Protein AF-A0A818X9D7-F1 (afdb_monomer)

Nearest PDB structures (foldseek):
  7qrx-assembly2_B  TM=9.503E-01  e=2.260E-01  Homo sapiens
  6xg7-assembly1_A  TM=8.974E-01  e=2.115E-01  Drosophila melanogaster
  8suc-assembly1_A  TM=9.563E-01  e=4.097E-01  Caenorhabditis elegans
  2ec3-assembly1_A  TM=2.359E-01  e=8.023E+00  Homo sapiens

Structure (mmCIF, N/CA/C/O backbone):
data_AF-A0A818X9D7-F1
#
_entry.id   AF-A0A818X9D7-F1
#
loop_
_atom_site.group_PDB
_atom_site.id
_atom_site.type_symbol
_atom_site.label_atom_id
_atom_site.label_alt_id
_atom_site.label_comp_id
_atom_site.label_asym_id
_atom_site.label_entity_id
_atom_site.label_seq_id
_atom_site.pdbx_PDB_ins_code
_atom_site.Cartn_x
_atom_site.Cartn_y
_atom_site.Cartn_z
_atom_site.occupancy
_atom_site.B_iso_or_equiv
_atom_site.auth_seq_id
_atom_site.auth_comp_id
_atom_site.auth_asym_id
_atom_site.auth_atom_id
_atom_site.pdbx_PDB_model_num
ATOM 1 N N . MET A 1 1 ? -53.249 10.323 29.479 1.00 39.28 1 MET A N 1
ATOM 2 C CA . MET A 1 1 ? -52.153 9.664 28.740 1.00 39.28 1 MET A CA 1
ATOM 3 C C . MET A 1 1 ? -50.924 9.688 29.629 1.00 39.28 1 MET A C 1
ATOM 5 O O . MET A 1 1 ? -50.314 10.735 29.787 1.00 39.28 1 MET A O 1
ATOM 9 N N . THR A 1 2 ? -50.640 8.586 30.319 1.00 41.50 2 THR A N 1
ATOM 10 C CA . THR A 1 2 ? -49.443 8.428 31.152 1.00 41.50 2 THR A CA 1
ATOM 11 C C . THR A 1 2 ? -48.229 8.366 30.231 1.00 41.50 2 THR A C 1
ATOM 13 O O . THR A 1 2 ? -48.103 7.442 29.433 1.00 41.50 2 THR A O 1
ATOM 16 N N . THR A 1 3 ? -47.357 9.370 30.298 1.00 43.84 3 THR A N 1
ATOM 17 C CA . THR A 1 3 ? -46.064 9.354 29.610 1.00 43.84 3 THR A CA 1
ATOM 18 C C . THR A 1 3 ? -45.240 8.211 30.191 1.00 43.84 3 THR A C 1
ATOM 20 O O . THR A 1 3 ? -44.764 8.303 31.325 1.00 43.84 3 THR A O 1
ATOM 23 N N . VAL A 1 4 ? -45.118 7.110 29.451 1.00 50.59 4 VAL A N 1
ATOM 24 C CA . VAL A 1 4 ? -44.203 6.026 29.803 1.00 50.59 4 VAL A CA 1
ATOM 25 C C . VAL A 1 4 ? -42.804 6.614 29.679 1.00 50.59 4 VAL A C 1
ATOM 27 O O . VAL A 1 4 ? -42.333 6.913 28.587 1.00 50.59 4 VAL A O 1
ATOM 30 N N . ASN A 1 5 ? -42.177 6.888 30.818 1.00 50.84 5 ASN A N 1
ATOM 31 C CA . ASN A 1 5 ? -40.786 7.295 30.868 1.00 50.84 5 ASN A CA 1
ATOM 32 C C . ASN A 1 5 ? -39.982 6.069 30.419 1.00 50.84 5 ASN A C 1
ATOM 34 O O . ASN A 1 5 ? -39.832 5.129 31.199 1.00 50.84 5 ASN A O 1
ATOM 38 N N . GLU A 1 6 ? -39.574 6.020 29.148 1.00 60.25 6 GLU A N 1
ATOM 39 C CA . GLU A 1 6 ? -38.756 4.936 28.596 1.00 60.25 6 GLU A CA 1
ATOM 40 C C . GLU A 1 6 ? -37.384 4.960 29.274 1.00 60.25 6 GLU A C 1
ATOM 42 O O . GLU A 1 6 ? -36.405 5.552 28.817 1.00 60.25 6 GLU A O 1
ATOM 47 N N . SER A 1 7 ? -37.329 4.345 30.447 1.00 67.75 7 SER A N 1
ATOM 48 C CA . SER A 1 7 ? -36.123 4.183 31.231 1.00 67.75 7 SER A CA 1
ATOM 49 C C . SER A 1 7 ? -35.117 3.370 30.423 1.00 67.75 7 SER A C 1
ATOM 51 O O . SER A 1 7 ? -35.305 2.171 30.200 1.00 67.75 7 SER A O 1
ATOM 53 N N . LYS A 1 8 ? -34.043 4.026 29.980 1.00 84.75 8 LYS A N 1
ATOM 54 C CA . LYS A 1 8 ? -32.971 3.389 29.212 1.00 84.75 8 LYS A CA 1
ATOM 55 C C . LYS A 1 8 ? -32.338 2.268 30.040 1.00 84.75 8 LYS A C 1
ATOM 57 O O . LYS A 1 8 ? -31.999 2.454 31.214 1.00 84.75 8 LYS A O 1
ATOM 62 N N . GLN A 1 9 ? -32.189 1.095 29.430 1.00 91.81 9 GLN A N 1
ATOM 63 C CA . GLN A 1 9 ? -31.609 -0.079 30.078 1.00 91.81 9 GLN A CA 1
ATOM 64 C C . GLN A 1 9 ? -30.086 -0.076 29.969 1.00 91.81 9 GLN A C 1
ATOM 66 O O . GLN A 1 9 ? -29.512 0.342 28.962 1.00 91.81 9 GLN A O 1
ATOM 71 N N . CYS A 1 10 ? -29.420 -0.527 31.033 1.00 91.38 10 CYS A N 1
ATOM 72 C CA . CYS A 1 10 ? -27.978 -0.728 31.007 1.00 91.38 10 CYS A CA 1
ATOM 73 C C . CYS A 1 10 ? -27.645 -1.922 30.114 1.00 91.38 10 CYS A C 1
ATOM 75 O O . CYS A 1 10 ? -28.190 -2.997 30.314 1.00 91.38 10 CYS A O 1
ATOM 77 N N . SER A 1 11 ? -26.686 -1.764 29.211 1.00 92.19 11 SER A N 1
ATOM 78 C CA . SER A 1 11 ? -26.287 -2.807 28.260 1.00 92.19 11 SER A CA 1
ATOM 79 C C . SER A 1 11 ? -25.466 -3.945 28.883 1.00 92.19 11 SER A C 1
ATOM 81 O O . SER A 1 11 ? -25.107 -4.878 28.175 1.00 92.19 11 SER A O 1
ATOM 83 N N . ILE A 1 12 ? -25.130 -3.848 30.176 1.00 90.50 12 ILE A N 1
ATOM 8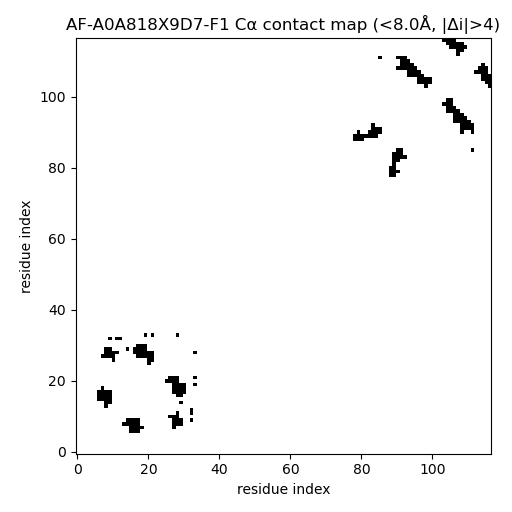4 C CA . ILE A 1 12 ? -24.406 -4.882 30.933 1.00 90.50 12 ILE A CA 1
ATOM 85 C C . ILE A 1 12 ? -25.338 -5.543 31.953 1.00 90.50 12 ILE A C 1
ATOM 87 O O . ILE A 1 12 ? -25.544 -6.750 31.902 1.00 90.50 12 ILE A O 1
ATOM 91 N N . CYS A 1 13 ? -25.939 -4.772 32.866 1.00 92.81 13 CYS A N 1
ATOM 92 C CA . CYS A 1 13 ? -26.784 -5.338 33.925 1.00 92.81 13 CYS A CA 1
ATOM 93 C C . CYS A 1 13 ? -28.292 -5.366 33.618 1.00 92.81 13 CYS A C 1
ATOM 95 O O . CYS A 1 13 ? -29.065 -5.768 34.486 1.00 92.81 13 CYS A O 1
ATOM 97 N N . ASN A 1 14 ? -28.733 -4.892 32.445 1.00 90.69 14 ASN A N 1
ATOM 98 C CA . ASN A 1 14 ? -30.135 -4.810 31.990 1.00 90.69 14 ASN A CA 1
ATOM 99 C C . ASN A 1 14 ? -31.098 -4.018 32.893 1.00 90.69 14 ASN A C 1
ATOM 101 O O . ASN A 1 14 ? -32.299 -3.951 32.635 1.00 90.69 14 ASN A O 1
ATOM 105 N N . LYS A 1 15 ? -30.592 -3.354 33.938 1.00 91.38 15 LYS A N 1
ATOM 106 C CA . LYS A 1 15 ? -31.414 -2.536 34.833 1.00 91.38 15 LYS A CA 1
ATOM 107 C C . LYS A 1 15 ? -31.863 -1.245 34.124 1.00 91.38 15 LYS A C 1
ATOM 109 O O . LYS A 1 15 ? -31.028 -0.618 33.461 1.00 91.38 15 LYS A O 1
ATOM 11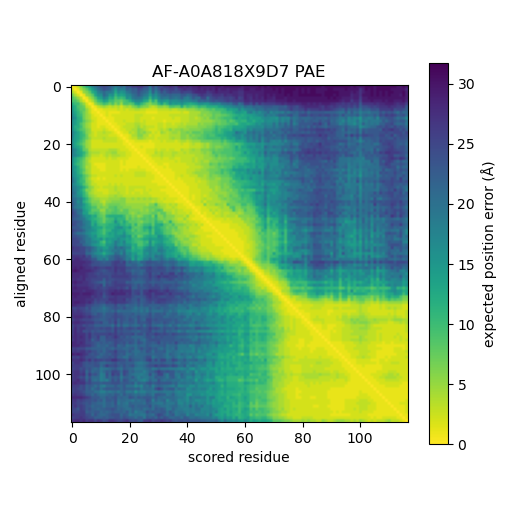4 N N . PRO A 1 16 ? -33.116 -0.784 34.317 1.00 88.25 16 PRO A N 1
ATOM 115 C CA . PRO A 1 16 ? -33.677 0.445 33.731 1.00 88.25 16 PRO A CA 1
ATOM 116 C C . PRO A 1 16 ? -33.155 1.725 34.418 1.00 88.25 16 PRO A C 1
ATOM 118 O O . PRO A 1 16 ? -33.903 2.621 34.796 1.00 88.25 16 PRO A O 1
ATOM 121 N N . ILE A 1 17 ? -31.846 1.790 34.655 1.00 87.62 17 ILE A N 1
ATOM 122 C CA . ILE A 1 17 ? -31.162 2.856 35.402 1.00 87.62 17 ILE A CA 1
ATOM 123 C C . ILE A 1 17 ? -30.029 3.483 34.584 1.00 87.62 17 ILE A C 1
ATOM 125 O O . ILE A 1 17 ? -29.140 4.123 35.154 1.00 87.62 17 ILE A O 1
ATOM 129 N N . A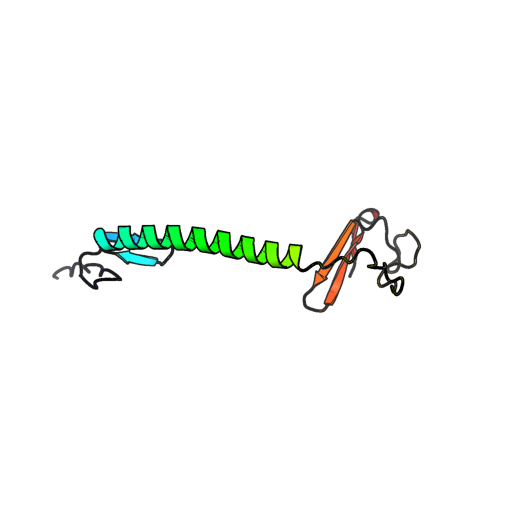LA A 1 18 ? -29.991 3.249 33.269 1.00 88.94 18 ALA A N 1
ATOM 130 C CA . ALA A 1 18 ? -28.907 3.752 32.447 1.00 88.94 18 ALA A CA 1
ATOM 131 C C . ALA A 1 18 ? -28.999 5.269 32.297 1.00 88.94 18 ALA A C 1
ATOM 133 O O . ALA A 1 18 ? -30.030 5.821 31.918 1.00 88.94 18 ALA A O 1
ATOM 134 N N . LYS A 1 19 ? -27.889 5.934 32.609 1.00 88.44 19 LYS A N 1
ATOM 135 C CA . LYS A 1 19 ? -27.761 7.398 32.581 1.00 88.44 19 LYS A CA 1
ATOM 136 C C . LYS A 1 19 ? -26.599 7.861 31.709 1.00 88.44 19 LYS A C 1
ATOM 138 O O . LYS A 1 19 ? -26.565 9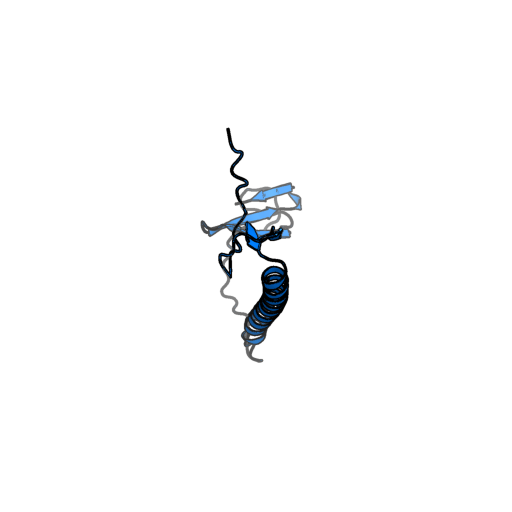.025 31.330 1.00 88.44 19 LYS A O 1
ATOM 143 N N . SER A 1 20 ? -25.677 6.959 31.377 1.00 90.38 20 SER A N 1
ATOM 144 C CA . SER A 1 20 ? -24.490 7.247 30.578 1.00 90.38 20 SER A CA 1
ATOM 145 C C . SER A 1 20 ? -24.620 6.617 29.196 1.00 90.38 20 SER A C 1
ATOM 147 O O . SER A 1 20 ? -25.096 5.489 29.074 1.00 90.38 20 SER A O 1
ATOM 149 N N . PHE A 1 21 ? -24.192 7.333 28.160 1.00 91.69 21 PHE A N 1
ATOM 150 C CA . PHE A 1 21 ? -24.181 6.865 26.776 1.00 91.69 21 PHE A CA 1
ATOM 151 C C . PHE A 1 21 ? -22.741 6.827 26.266 1.00 91.69 21 PHE A C 1
ATOM 153 O O . PHE A 1 21 ? -22.024 7.817 26.389 1.00 91.69 21 PHE A O 1
ATOM 160 N N . CYS A 1 22 ? -22.319 5.698 25.698 1.00 88.94 22 CYS A N 1
ATOM 161 C CA . CYS A 1 22 ? -21.018 5.584 25.045 1.00 88.94 22 CYS A CA 1
ATOM 162 C C . CYS A 1 22 ? -21.163 5.889 23.553 1.00 88.94 22 CYS A C 1
ATOM 164 O O . CYS A 1 22 ? -21.874 5.177 22.843 1.00 88.94 22 CYS A O 1
ATOM 166 N N . ILE A 1 23 ? -20.456 6.910 23.066 1.00 87.19 23 ILE A N 1
ATOM 167 C CA . ILE A 1 23 ? -20.481 7.315 21.651 1.00 87.19 23 ILE A CA 1
ATOM 168 C C . ILE A 1 23 ? -19.842 6.239 20.761 1.00 87.19 23 ILE A C 1
ATOM 170 O O . ILE A 1 23 ? -20.345 5.973 19.672 1.00 87.19 23 ILE A O 1
ATOM 174 N N . GLY A 1 24 ? -18.783 5.577 21.243 1.00 84.88 24 GLY A N 1
ATOM 175 C CA . GLY A 1 24 ? -18.046 4.572 20.474 1.00 84.88 24 GLY A CA 1
ATOM 176 C C . GLY A 1 24 ? -18.872 3.322 20.167 1.00 84.88 24 GLY A C 1
ATOM 177 O O . GLY A 1 24 ? -18.969 2.912 19.015 1.00 84.88 24 GLY A O 1
ATOM 178 N N . CYS A 1 25 ? -19.519 2.734 21.178 1.00 89.31 25 CYS A N 1
ATOM 179 C CA . CYS A 1 25 ? -20.319 1.516 20.997 1.00 89.31 25 CYS A CA 1
ATOM 180 C C . CYS A 1 25 ? -21.832 1.768 20.861 1.00 89.31 25 CYS A C 1
ATOM 182 O O . CYS A 1 25 ? -22.590 0.812 20.710 1.00 89.31 25 CYS A O 1
ATOM 184 N N . LYS A 1 26 ? -22.273 3.035 20.911 1.00 91.75 26 LYS A N 1
ATOM 185 C CA . LYS A 1 26 ? -23.676 3.483 20.806 1.00 91.75 26 LYS A CA 1
ATOM 186 C C . LYS A 1 26 ? -24.631 2.794 21.795 1.00 91.75 26 LYS A C 1
ATOM 188 O O . LYS A 1 26 ? -25.793 2.545 21.481 1.00 91.75 26 LYS A O 1
ATOM 193 N N . LYS A 1 27 ? -24.147 2.492 23.003 1.00 93.00 27 LYS A N 1
ATOM 194 C CA . LYS A 1 27 ? -24.881 1.770 24.058 1.00 93.00 27 LYS A CA 1
ATOM 195 C C . LYS A 1 27 ? -25.077 2.620 25.312 1.00 93.00 27 LYS A C 1
ATOM 197 O O . LYS A 1 27 ? -24.301 3.537 25.586 1.00 93.00 27 LYS A O 1
ATOM 202 N N . TYR A 1 28 ? -26.113 2.289 26.084 1.00 92.75 28 TYR A N 1
ATOM 203 C CA . TYR A 1 28 ? -26.431 2.936 27.359 1.00 92.75 28 TYR A CA 1
ATOM 204 C C . TYR A 1 28 ? -25.971 2.092 28.547 1.00 92.75 28 TYR A C 1
ATOM 206 O O . TYR A 1 28 ? -26.077 0.867 28.521 1.00 92.75 28 TYR A O 1
ATOM 214 N N . PHE A 1 29 ? -25.492 2.748 29.602 1.00 93.88 29 PHE A N 1
ATOM 215 C CA . PHE A 1 29 ? -24.928 2.107 30.786 1.00 93.88 29 PHE A CA 1
ATOM 216 C C . PHE A 1 29 ? -25.382 2.787 32.082 1.00 93.88 29 PHE A C 1
ATOM 218 O O . PHE A 1 29 ? -25.655 3.994 32.130 1.00 93.88 29 PHE A O 1
ATOM 225 N N . CYS A 1 30 ? -25.446 2.009 33.164 1.00 93.38 30 CYS A N 1
ATOM 226 C CA . CYS A 1 30 ? -25.520 2.569 34.509 1.00 93.38 30 CYS A CA 1
ATOM 227 C C . CYS A 1 30 ? -24.157 3.165 34.901 1.00 93.38 30 CYS A C 1
ATOM 229 O O . CYS A 1 30 ? -23.131 2.830 34.315 1.00 93.38 30 CYS A O 1
ATOM 231 N N . ARG A 1 31 ? -24.120 4.041 35.913 1.00 89.19 31 ARG A N 1
ATOM 232 C CA . ARG A 1 31 ? -22.888 4.756 36.298 1.00 89.19 31 ARG A CA 1
ATOM 233 C C . ARG A 1 31 ? -21.724 3.825 36.666 1.00 89.19 31 ARG A C 1
ATOM 235 O O . ARG A 1 31 ? -20.580 4.180 36.407 1.00 89.19 31 ARG A O 1
ATOM 242 N N . LYS A 1 32 ? -22.014 2.677 37.290 1.00 91.31 32 LYS A N 1
ATOM 243 C CA . LYS A 1 32 ? -21.003 1.681 37.670 1.00 91.31 32 LYS A CA 1
ATOM 244 C C . LYS A 1 32 ? -20.420 1.020 36.420 1.00 91.31 32 LYS A C 1
ATOM 246 O O . LYS A 1 32 ? -19.237 1.176 36.145 1.00 91.31 32 LYS A O 1
ATOM 251 N N . ASP A 1 33 ? -21.284 0.386 35.636 1.00 92.81 33 ASP A N 1
ATOM 252 C CA . ASP A 1 33 ? -20.888 -0.380 34.453 1.00 92.81 33 ASP A CA 1
ATOM 253 C C . ASP A 1 33 ? -20.272 0.512 33.362 1.00 92.81 33 ASP A C 1
ATOM 255 O O . ASP A 1 33 ? -19.447 0.054 32.583 1.00 92.81 33 ASP A O 1
ATOM 259 N N . PHE A 1 34 ? -20.625 1.804 33.319 1.00 91.38 34 PHE A N 1
ATOM 260 C CA . PHE A 1 34 ? -19.995 2.763 32.410 1.00 91.38 34 PHE A CA 1
ATOM 261 C C . PHE A 1 34 ? -18.513 2.993 32.737 1.00 91.38 34 PHE A C 1
ATOM 263 O O . PHE A 1 34 ? -17.705 3.057 31.818 1.00 91.38 34 PHE A O 1
ATOM 270 N N . LYS A 1 35 ? -18.143 3.069 34.026 1.00 89.12 35 LYS A N 1
ATOM 271 C CA . LYS A 1 35 ? -16.735 3.208 34.441 1.00 89.12 35 LYS A CA 1
ATOM 272 C C . LYS A 1 35 ? -15.926 1.953 34.121 1.00 89.12 35 LYS A C 1
ATOM 274 O O . LYS A 1 35 ? -14.805 2.058 33.639 1.00 89.12 35 LYS A O 1
ATOM 279 N N . GLU A 1 36 ? -16.499 0.777 34.375 1.00 89.75 36 GLU A N 1
ATOM 280 C CA . GLU A 1 36 ? -15.861 -0.502 34.033 1.00 89.75 36 GLU A CA 1
ATOM 281 C C . GLU A 1 36 ? -15.680 -0.633 32.512 1.00 89.75 36 GLU A C 1
ATOM 283 O O . GLU A 1 36 ? -14.612 -1.016 32.040 1.00 89.75 36 GLU A O 1
ATOM 288 N N . HIS A 1 37 ? -16.690 -0.234 31.733 1.00 89.06 37 HIS A N 1
ATOM 289 C CA . HIS A 1 37 ? -16.621 -0.199 30.274 1.00 89.06 37 HIS A CA 1
ATOM 290 C C . HIS A 1 37 ? -15.533 0.756 29.751 1.00 89.06 37 HIS A C 1
ATOM 292 O O . HIS A 1 37 ? -14.785 0.389 28.849 1.00 89.06 37 HIS A O 1
ATOM 298 N N . GLU A 1 38 ? -15.416 1.959 30.317 1.00 86.75 38 GLU A N 1
ATOM 299 C CA . GLU A 1 38 ? -14.402 2.949 29.931 1.00 86.75 38 GLU A CA 1
ATOM 300 C C . GLU A 1 38 ? -12.974 2.443 30.197 1.00 86.75 38 GLU A C 1
ATOM 302 O O . GLU A 1 38 ? -12.105 2.552 29.331 1.00 86.75 38 GLU A O 1
ATOM 307 N N . GLN A 1 39 ? -12.748 1.793 31.343 1.00 86.94 39 GLN A N 1
ATOM 308 C CA . GLN A 1 39 ? -11.463 1.160 31.662 1.00 86.94 39 GLN A CA 1
ATOM 309 C C . GLN A 1 39 ? -11.117 0.026 30.688 1.00 86.94 39 GLN A C 1
ATOM 311 O O . GLN A 1 39 ? -9.986 -0.055 30.212 1.00 86.94 39 GLN A O 1
ATOM 316 N N . GLN A 1 40 ? -12.090 -0.824 30.342 1.00 87.19 40 GLN A N 1
ATOM 317 C CA . GLN A 1 40 ? -11.891 -1.895 29.359 1.00 87.19 40 GLN A CA 1
ATOM 318 C C . GLN A 1 40 ? -11.550 -1.352 27.969 1.00 87.19 40 GLN A C 1
ATOM 320 O O . GLN A 1 40 ? -10.724 -1.940 27.272 1.00 87.19 40 GLN A O 1
ATOM 325 N N . LEU A 1 41 ? -12.164 -0.237 27.563 1.00 82.44 41 LEU A N 1
ATOM 326 C CA . LEU A 1 41 ? -11.837 0.415 26.299 1.00 82.44 41 LEU A CA 1
ATOM 327 C C . LEU A 1 41 ? -10.402 0.944 26.301 1.00 82.44 41 LEU A C 1
ATOM 329 O O . LEU A 1 41 ? -9.692 0.675 25.339 1.00 82.44 41 LEU A O 1
ATOM 333 N N . SER A 1 42 ? -9.960 1.616 27.370 1.00 80.25 42 SER A N 1
ATOM 334 C CA . SER A 1 42 ? -8.572 2.096 27.489 1.00 80.25 42 SER A CA 1
ATOM 335 C C . SER A 1 42 ? -7.569 0.956 27.311 1.00 80.25 42 SER A C 1
ATOM 337 O O . SER A 1 42 ? -6.685 1.040 26.467 1.00 80.25 42 SER A O 1
ATOM 339 N N . ILE A 1 43 ? -7.777 -0.159 28.019 1.00 85.00 43 ILE A N 1
ATOM 340 C CA . ILE A 1 43 ? -6.914 -1.345 27.923 1.00 85.00 43 ILE A CA 1
ATOM 341 C C . ILE A 1 43 ? -6.939 -1.937 26.506 1.00 85.00 43 ILE A C 1
ATOM 343 O O . ILE A 1 43 ? -5.912 -2.366 25.984 1.00 85.00 43 ILE A O 1
ATOM 347 N N . LYS A 1 44 ? -8.113 -1.978 25.863 1.00 84.69 44 LYS A N 1
ATOM 348 C CA . LYS A 1 44 ? -8.241 -2.481 24.491 1.00 84.69 44 LYS A CA 1
ATOM 349 C C . LYS A 1 44 ? -7.456 -1.620 23.501 1.00 84.69 44 LYS A C 1
ATOM 351 O O . LYS A 1 44 ? -6.784 -2.183 22.645 1.00 84.69 44 LYS A O 1
ATOM 356 N N . PHE A 1 45 ? -7.526 -0.294 23.631 1.00 81.25 45 PHE A N 1
ATOM 357 C CA . PHE A 1 45 ? -6.753 0.629 22.798 1.00 81.25 45 PHE A CA 1
ATOM 358 C C . PHE A 1 45 ? -5.246 0.443 23.002 1.00 81.25 45 PHE A C 1
ATOM 360 O O . PHE A 1 45 ? -4.522 0.318 22.015 1.00 81.25 45 PHE A O 1
ATOM 367 N N . ASP A 1 46 ? -4.788 0.329 24.250 1.00 87.06 46 ASP A N 1
ATOM 368 C CA . ASP A 1 46 ? -3.374 0.084 24.554 1.00 87.06 46 ASP A CA 1
ATOM 369 C C . ASP A 1 46 ? -2.888 -1.239 23.930 1.00 87.06 46 ASP A C 1
ATOM 371 O O . ASP A 1 46 ? -1.849 -1.282 23.270 1.00 87.06 46 ASP A O 1
ATOM 375 N N . ASN A 1 47 ? -3.683 -2.309 24.034 1.00 88.19 47 ASN A N 1
ATOM 376 C CA . ASN A 1 47 ? -3.366 -3.606 23.42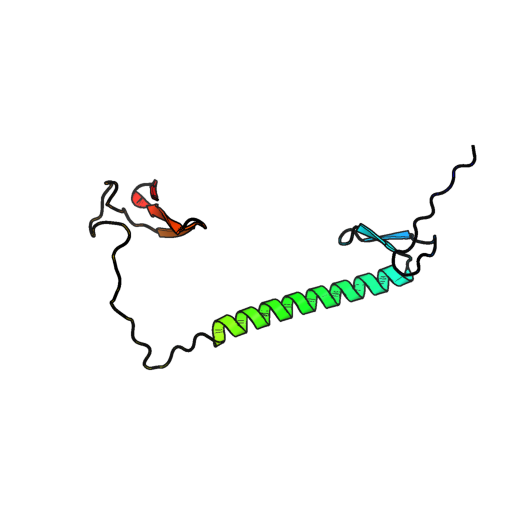9 1.00 88.19 47 ASN A CA 1
ATOM 377 C C . ASN A 1 47 ? -3.364 -3.575 21.892 1.00 88.19 47 ASN A C 1
ATOM 379 O O . ASN A 1 47 ? -2.567 -4.270 21.264 1.00 88.19 47 ASN A O 1
ATOM 383 N N . GLU A 1 48 ? -4.249 -2.798 21.261 1.00 90.44 48 GLU A N 1
ATOM 384 C CA . GLU A 1 48 ? -4.268 -2.642 19.800 1.00 90.44 48 GLU A CA 1
ATOM 385 C C . GLU A 1 48 ? -3.014 -1.922 19.286 1.00 90.44 48 GLU A C 1
ATOM 387 O O . GLU A 1 48 ? -2.480 -2.301 18.237 1.00 90.44 48 GLU A O 1
ATOM 392 N N . ILE A 1 49 ? -2.513 -0.936 20.037 1.00 87.12 49 ILE A N 1
ATOM 393 C CA . ILE A 1 49 ? -1.249 -0.250 19.743 1.00 87.12 49 ILE A CA 1
ATOM 394 C C . ILE A 1 49 ? -0.079 -1.226 19.866 1.00 87.12 49 ILE A C 1
ATOM 396 O O . ILE A 1 49 ? 0.720 -1.328 18.936 1.00 87.12 49 ILE A O 1
ATOM 400 N N . VAL A 1 50 ? -0.007 -1.979 20.968 1.00 88.69 50 VAL A N 1
ATOM 401 C CA . VAL A 1 50 ? 1.048 -2.983 21.184 1.00 88.69 50 VAL A CA 1
ATOM 402 C C . VAL A 1 50 ? 1.018 -4.048 20.087 1.00 88.69 50 VAL A C 1
ATOM 404 O O . VAL A 1 50 ? 2.046 -4.325 19.484 1.00 88.69 50 VAL A O 1
ATOM 407 N N . ARG A 1 51 ? -0.162 -4.564 19.721 1.00 90.75 51 ARG A N 1
ATOM 408 C CA . ARG A 1 51 ? -0.298 -5.532 18.621 1.00 90.75 51 ARG A CA 1
ATOM 409 C C . ARG A 1 51 ? 0.214 -4.971 17.295 1.00 90.75 51 ARG A C 1
ATOM 411 O O . ARG A 1 51 ? 0.952 -5.649 16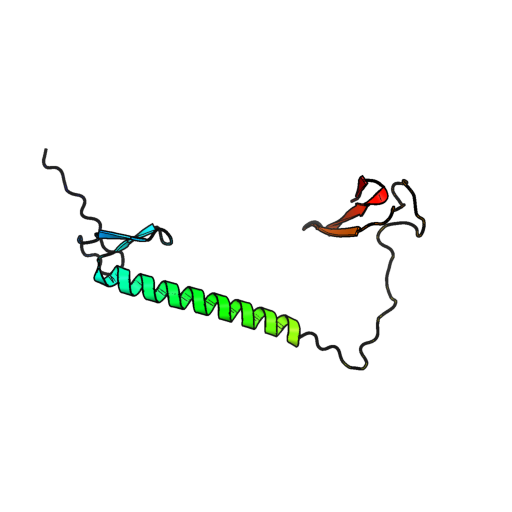.591 1.00 90.75 51 ARG A O 1
ATOM 418 N N . SER A 1 52 ? -0.171 -3.743 16.951 1.00 90.62 52 SER A N 1
ATOM 419 C CA . SER A 1 52 ? 0.265 -3.107 15.699 1.00 90.62 52 SER A CA 1
ATOM 420 C C . SER A 1 52 ? 1.779 -2.870 15.686 1.00 90.62 52 SER A C 1
ATOM 422 O O . SER A 1 52 ? 2.422 -2.995 14.644 1.00 90.62 52 SER A O 1
ATOM 424 N N . HIS A 1 53 ? 2.351 -2.545 16.847 1.00 89.88 53 HIS A N 1
ATOM 425 C CA . HIS A 1 53 ? 3.791 -2.427 17.032 1.00 89.88 53 HIS A CA 1
ATOM 426 C C . HIS A 1 53 ? 4.495 -3.772 16.821 1.00 89.88 53 HIS A C 1
ATOM 428 O O . HIS A 1 53 ? 5.415 -3.850 16.011 1.00 89.88 53 HIS A O 1
ATOM 434 N N . ASP A 1 54 ? 4.028 -4.832 17.477 1.00 88.75 54 ASP A N 1
ATOM 435 C CA . ASP A 1 54 ? 4.613 -6.169 17.372 1.00 88.75 54 ASP A CA 1
ATOM 436 C C . ASP A 1 54 ? 4.504 -6.730 15.946 1.00 88.75 54 ASP A C 1
ATOM 438 O O . ASP A 1 54 ? 5.464 -7.302 15.433 1.00 88.75 54 ASP A O 1
ATOM 442 N N . GLU A 1 55 ? 3.381 -6.503 15.255 1.00 92.00 55 GLU A N 1
ATOM 443 C CA . GLU A 1 55 ? 3.204 -6.857 13.839 1.00 92.00 55 GLU A CA 1
ATOM 444 C C . GLU A 1 55 ? 4.187 -6.104 12.928 1.00 92.00 55 GLU A C 1
ATOM 446 O O . GLU A 1 55 ? 4.741 -6.676 11.985 1.00 92.00 55 GLU A O 1
ATOM 451 N N . LEU A 1 56 ? 4.434 -4.817 13.196 1.00 87.12 56 LEU A N 1
ATOM 452 C CA . LEU A 1 56 ? 5.429 -4.036 12.464 1.00 87.12 56 LEU A CA 1
ATOM 453 C C . LEU A 1 56 ? 6.845 -4.562 12.725 1.00 87.12 56 LEU A C 1
ATOM 455 O O . LEU A 1 56 ? 7.621 -4.711 11.779 1.00 87.12 56 LEU A O 1
ATOM 459 N N . LEU A 1 57 ? 7.178 -4.858 13.983 1.00 84.56 57 LEU A N 1
ATOM 460 C CA . LEU A 1 57 ? 8.472 -5.424 14.349 1.00 84.56 57 LEU A CA 1
ATOM 461 C C . LEU A 1 57 ? 8.678 -6.794 13.705 1.00 84.56 57 LEU A C 1
ATOM 463 O O . LEU A 1 57 ? 9.746 -7.036 13.152 1.00 84.56 57 LEU A O 1
ATOM 467 N N . ASP A 1 58 ? 7.664 -7.656 13.688 1.00 86.50 58 ASP A N 1
ATOM 468 C CA . ASP A 1 58 ? 7.713 -8.944 12.996 1.00 86.50 58 ASP A CA 1
ATOM 469 C C . ASP A 1 58 ? 8.021 -8.759 11.502 1.00 86.50 58 ASP A C 1
ATOM 471 O O . ASP A 1 58 ? 8.901 -9.428 10.965 1.00 86.50 58 ASP A O 1
ATOM 475 N N . ARG A 1 59 ? 7.392 -7.784 10.834 1.00 83.94 59 ARG A N 1
ATOM 476 C CA . ARG A 1 59 ? 7.678 -7.471 9.423 1.00 83.94 59 ARG A CA 1
ATOM 477 C C . ARG A 1 59 ? 9.090 -6.938 9.198 1.00 83.94 59 ARG A C 1
ATOM 479 O O . ARG A 1 59 ? 9.703 -7.306 8.202 1.00 83.94 59 ARG A O 1
ATOM 486 N N . ILE A 1 60 ? 9.597 -6.078 10.080 1.00 82.19 60 ILE A N 1
ATOM 487 C CA . ILE A 1 60 ? 10.941 -5.493 9.958 1.00 82.19 60 ILE A CA 1
ATOM 488 C C . ILE A 1 60 ? 12.014 -6.545 10.258 1.00 82.19 60 ILE A C 1
ATOM 490 O O . ILE A 1 60 ? 12.964 -6.687 9.494 1.00 82.19 60 ILE A O 1
ATOM 494 N N . TYR A 1 61 ? 11.857 -7.319 11.333 1.00 74.94 61 TYR A N 1
ATOM 495 C CA . TYR A 1 61 ? 12.841 -8.316 11.754 1.00 74.94 61 TYR A CA 1
ATOM 496 C C . TYR A 1 61 ? 12.791 -9.615 10.937 1.00 74.94 61 TYR A C 1
ATOM 498 O O . TYR A 1 61 ? 13.799 -10.316 10.867 1.00 74.94 61 TYR A O 1
ATOM 506 N N . LYS A 1 62 ? 11.679 -9.930 10.255 1.00 74.00 62 LYS A N 1
ATOM 507 C CA . LYS A 1 62 ? 11.623 -11.035 9.277 1.00 74.00 62 LYS A CA 1
ATOM 508 C C . LYS A 1 62 ? 12.359 -10.750 7.974 1.00 74.00 62 LYS A C 1
ATOM 510 O O . LYS A 1 62 ? 12.564 -11.681 7.193 1.00 74.00 62 LYS A O 1
ATOM 515 N N . VAL A 1 63 ? 12.770 -9.508 7.717 1.00 71.94 63 VAL A N 1
ATOM 516 C CA . VAL A 1 63 ? 13.630 -9.185 6.575 1.00 71.94 63 VAL A CA 1
ATOM 517 C C . VAL A 1 63 ? 15.027 -9.751 6.858 1.00 71.94 63 VAL A C 1
ATOM 519 O O . VAL A 1 63 ? 15.921 -9.077 7.361 1.00 71.94 63 VAL A O 1
ATOM 522 N N . ASN A 1 64 ? 15.204 -11.041 6.564 1.00 68.88 64 ASN A N 1
ATOM 523 C CA . ASN A 1 64 ? 16.467 -11.755 6.713 1.00 68.88 64 ASN A CA 1
ATOM 524 C C . ASN A 1 64 ? 17.395 -11.395 5.546 1.00 68.88 64 ASN A C 1
ATOM 526 O O . ASN A 1 64 ? 17.550 -12.143 4.579 1.00 68.88 64 ASN A O 1
ATOM 530 N N . LEU A 1 65 ? 17.977 -10.199 5.622 1.00 74.44 65 LEU A N 1
ATOM 531 C CA . LEU A 1 65 ? 19.056 -9.779 4.737 1.00 74.44 65 LEU A CA 1
ATOM 532 C C . LEU A 1 65 ? 20.331 -10.475 5.196 1.00 74.44 65 LEU A C 1
ATOM 534 O O . LEU A 1 65 ? 21.096 -9.967 6.015 1.00 74.44 65 LEU A O 1
ATOM 538 N N . HIS A 1 66 ? 20.559 -11.674 4.672 1.00 75.94 66 HIS A N 1
ATOM 539 C CA . HIS A 1 66 ? 21.817 -12.367 4.881 1.00 75.94 66 HIS A CA 1
ATOM 540 C C . HIS A 1 66 ? 22.968 -11.512 4.319 1.00 75.94 66 HIS A C 1
ATOM 542 O O . HIS A 1 66 ? 22.800 -10.853 3.294 1.00 75.94 66 HIS A O 1
ATOM 548 N N . VAL A 1 67 ? 24.153 -11.546 4.936 1.00 78.25 67 VAL A N 1
ATOM 549 C CA . VAL A 1 67 ? 25.350 -10.810 4.467 1.00 78.25 67 VAL A CA 1
ATOM 550 C C . VAL A 1 67 ? 25.729 -11.123 3.013 1.00 78.25 67 VAL A C 1
ATOM 552 O O . VAL A 1 67 ? 26.395 -10.331 2.359 1.00 78.25 67 VAL A O 1
ATOM 555 N N . ASN A 1 68 ? 25.254 -12.261 2.498 1.00 79.81 68 ASN A N 1
ATOM 556 C CA . ASN A 1 68 ? 25.439 -12.708 1.121 1.00 79.81 68 ASN A CA 1
ATOM 557 C C . 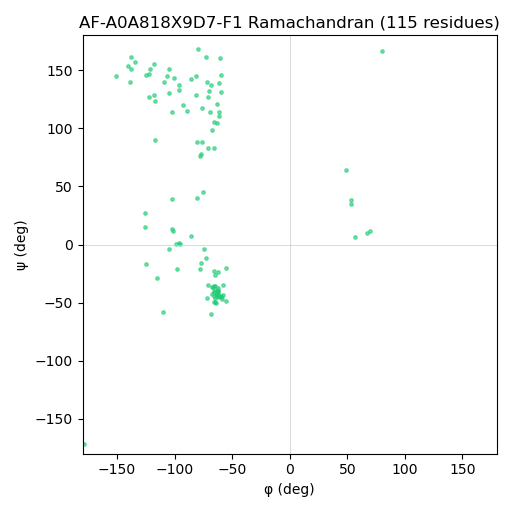ASN A 1 68 ? 24.199 -12.493 0.239 1.00 79.81 68 ASN A C 1
ATOM 559 O O . ASN A 1 68 ? 24.121 -13.069 -0.846 1.00 79.81 68 ASN A O 1
ATOM 563 N N . THR A 1 69 ? 23.215 -11.711 0.689 1.00 84.38 69 THR A N 1
ATOM 564 C CA . THR A 1 69 ? 22.063 -11.332 -0.136 1.00 84.38 69 THR A CA 1
ATOM 565 C C . THR A 1 69 ? 22.585 -10.551 -1.332 1.00 84.38 69 THR A C 1
ATOM 567 O O . THR A 1 69 ? 23.152 -9.470 -1.187 1.00 84.38 69 THR A O 1
ATOM 570 N N . LYS A 1 70 ? 22.428 -11.124 -2.525 1.00 79.81 70 LYS A N 1
ATOM 571 C CA . LYS A 1 70 ? 22.854 -10.502 -3.777 1.00 79.81 70 LYS A CA 1
ATOM 572 C C . LYS A 1 70 ? 21.671 -9.795 -4.411 1.00 79.81 70 LYS A C 1
ATOM 574 O O . LYS A 1 70 ? 20.577 -10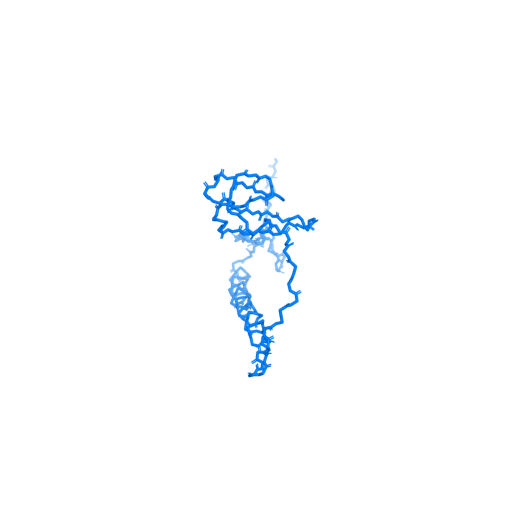.351 -4.483 1.00 79.81 70 LYS A O 1
ATOM 579 N N . TRP A 1 71 ? 21.911 -8.593 -4.920 1.00 79.44 71 TRP A N 1
ATOM 580 C CA . TRP A 1 71 ? 20.978 -7.962 -5.842 1.00 79.44 71 TRP A CA 1
ATOM 581 C C . TRP A 1 71 ? 20.891 -8.813 -7.118 1.00 79.44 71 TRP A C 1
ATOM 583 O O . TRP A 1 71 ? 21.912 -9.084 -7.751 1.00 79.44 71 TRP A O 1
ATOM 593 N N . ILE A 1 72 ? 19.691 -9.288 -7.464 1.00 79.62 72 ILE A N 1
ATOM 594 C CA . ILE A 1 72 ? 19.465 -10.114 -8.656 1.00 79.62 72 ILE A CA 1
ATOM 595 C C . ILE A 1 72 ? 19.158 -9.182 -9.835 1.00 79.62 72 ILE A C 1
ATOM 597 O O . ILE A 1 72 ? 18.124 -8.521 -9.853 1.00 79.62 72 ILE A O 1
ATOM 601 N N . GLN A 1 73 ? 20.036 -9.160 -10.838 1.00 82.06 73 GLN A N 1
ATOM 602 C CA . GLN A 1 73 ? 19.912 -8.354 -12.065 1.00 82.06 73 GLN A CA 1
ATOM 603 C C . GLN A 1 73 ? 18.976 -8.976 -13.123 1.00 82.06 73 GLN A C 1
ATOM 605 O O . GLN A 1 73 ? 19.253 -8.919 -14.315 1.00 82.06 73 GLN A O 1
ATOM 610 N N . ASN A 1 74 ? 17.852 -9.565 -12.710 1.00 83.62 74 ASN A N 1
ATOM 611 C CA . ASN A 1 74 ? 16.878 -10.178 -13.628 1.00 83.62 74 ASN A CA 1
ATOM 612 C C . ASN A 1 74 ? 15.655 -9.269 -13.845 1.00 83.62 74 ASN A C 1
ATOM 614 O O . ASN A 1 74 ? 14.518 -9.736 -13.853 1.00 83.62 74 ASN A O 1
ATOM 618 N N . SER A 1 75 ? 15.869 -7.956 -13.942 1.00 82.19 75 SER A N 1
ATOM 619 C CA . SER A 1 75 ? 14.789 -6.982 -14.118 1.00 82.19 75 SER A CA 1
ATOM 620 C C . SER A 1 75 ? 14.345 -6.879 -15.576 1.00 82.19 75 SER A C 1
ATOM 622 O O . SER A 1 75 ? 15.176 -6.905 -16.482 1.00 82.19 75 SER A O 1
ATOM 624 N N . ILE A 1 76 ? 13.050 -6.651 -15.785 1.00 89.19 76 ILE A N 1
ATOM 625 C CA . ILE A 1 76 ? 12.493 -6.208 -17.065 1.00 89.19 76 ILE A CA 1
ATOM 626 C C . ILE A 1 76 ? 12.101 -4.732 -16.966 1.00 89.19 76 ILE A C 1
ATOM 628 O O . ILE A 1 76 ? 11.640 -4.274 -15.919 1.00 89.19 76 ILE A O 1
ATOM 632 N N . THR A 1 77 ? 12.270 -3.983 -18.053 1.00 90.00 77 THR A N 1
ATOM 633 C CA . THR A 1 77 ? 11.722 -2.627 -18.151 1.00 90.00 77 THR A CA 1
ATOM 634 C C . THR A 1 77 ? 10.226 -2.731 -18.415 1.00 90.00 77 THR A C 1
ATOM 636 O O . THR A 1 77 ? 9.823 -3.272 -19.440 1.00 90.00 77 THR A O 1
ATOM 639 N N . VAL A 1 78 ? 9.410 -2.224 -17.489 1.00 91.19 78 VAL A N 1
ATOM 640 C CA . VAL A 1 78 ? 7.938 -2.258 -17.591 1.00 91.19 78 VAL A CA 1
ATOM 641 C C . VAL A 1 78 ? 7.340 -0.956 -18.126 1.00 91.19 78 VAL A C 1
ATOM 643 O O . VAL A 1 78 ? 6.235 -0.970 -18.649 1.00 91.19 78 VAL A O 1
ATOM 646 N N . ALA A 1 79 ? 8.069 0.160 -18.027 1.00 92.75 79 ALA A N 1
ATOM 647 C CA . ALA A 1 79 ? 7.637 1.466 -18.511 1.00 92.75 79 ALA A CA 1
ATOM 648 C C . ALA A 1 79 ? 8.838 2.324 -18.925 1.00 92.75 79 ALA A C 1
ATOM 650 O O . ALA A 1 79 ? 9.902 2.276 -18.301 1.00 92.75 79 ALA A O 1
ATOM 651 N N . GLY A 1 80 ? 8.647 3.138 -19.963 1.00 93.62 80 GLY A N 1
ATOM 652 C CA . GLY A 1 80 ? 9.714 3.918 -20.585 1.00 93.62 80 GLY A CA 1
ATOM 653 C C . GLY A 1 80 ? 10.576 3.098 -21.552 1.00 93.62 80 GLY A C 1
ATOM 654 O O . GLY A 1 80 ? 10.547 1.870 -21.578 1.00 93.62 80 GLY A O 1
ATOM 655 N N . ASN A 1 81 ? 11.369 3.797 -22.356 1.00 93.25 81 ASN A N 1
ATOM 656 C CA . ASN A 1 81 ? 12.195 3.217 -23.418 1.00 93.25 81 ASN A CA 1
ATOM 657 C C . ASN A 1 81 ? 13.679 3.614 -23.300 1.00 93.25 81 ASN A C 1
ATOM 659 O O . ASN A 1 81 ? 14.383 3.665 -24.303 1.00 93.25 81 ASN A O 1
ATOM 663 N N . ASN A 1 82 ? 14.145 3.907 -22.080 1.00 91.12 82 ASN A N 1
ATOM 664 C CA . ASN A 1 82 ? 15.501 4.391 -21.780 1.00 91.12 82 ASN A CA 1
ATOM 665 C C . ASN A 1 82 ? 15.831 5.804 -22.311 1.00 91.12 82 ASN A C 1
ATOM 667 O O . ASN A 1 82 ? 16.974 6.247 -22.218 1.00 91.12 82 ASN A O 1
ATOM 671 N N . GLU A 1 83 ? 14.840 6.546 -22.810 1.00 94.94 83 GLU A N 1
ATOM 672 C CA . GLU A 1 83 ? 15.003 7.936 -23.231 1.00 94.94 83 GLU A CA 1
ATOM 673 C C . GLU A 1 83 ? 14.054 8.874 -22.487 1.00 94.94 83 GLU A C 1
ATOM 675 O O . GLU A 1 83 ? 12.907 8.542 -22.171 1.00 94.94 83 GLU A O 1
ATOM 680 N N . ARG A 1 84 ? 14.533 10.098 -22.243 1.00 95.94 84 ARG A N 1
ATOM 681 C CA . ARG A 1 84 ? 13.696 11.176 -21.724 1.00 95.94 84 ARG A CA 1
ATOM 682 C C . ARG A 1 84 ? 12.912 11.813 -22.866 1.00 95.94 84 ARG A C 1
ATOM 684 O O . ARG A 1 84 ? 13.511 12.289 -23.824 1.00 95.94 84 ARG A O 1
ATOM 691 N N . GLY A 1 85 ? 11.601 11.939 -22.709 1.00 95.81 85 GLY A N 1
ATOM 692 C CA . GLY A 1 85 ? 10.766 12.637 -23.683 1.00 95.81 85 GLY A CA 1
ATOM 693 C C . GLY A 1 85 ? 9.301 12.687 -23.280 1.00 95.81 85 GLY A C 1
ATOM 694 O O . GLY A 1 85 ? 8.953 12.333 -22.156 1.00 95.81 85 GLY A O 1
ATOM 695 N N . TYR A 1 86 ? 8.463 13.149 -24.206 1.00 95.50 86 TYR A N 1
ATOM 696 C CA . TYR A 1 86 ? 7.021 13.353 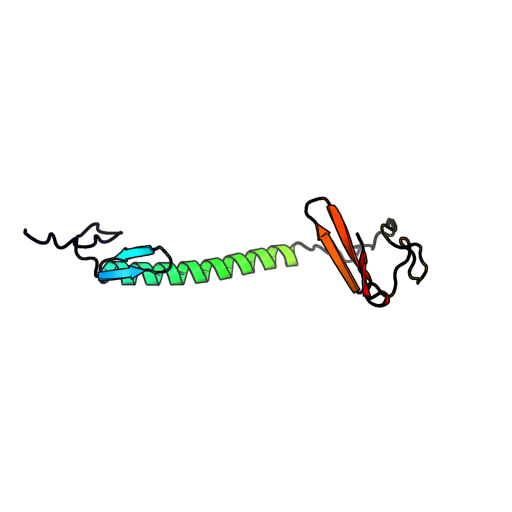-24.014 1.00 95.50 86 TYR A CA 1
ATOM 697 C C . TYR A 1 86 ? 6.166 12.270 -24.696 1.00 95.50 86 TYR A C 1
ATOM 699 O O . TYR A 1 86 ? 4.940 12.277 -24.561 1.00 95.50 86 TYR A O 1
ATOM 707 N N . GLY A 1 87 ? 6.786 11.339 -25.432 1.00 94.50 87 GLY A N 1
ATOM 708 C CA . GLY A 1 87 ? 6.089 10.224 -26.076 1.00 94.50 87 GLY A CA 1
ATOM 709 C C . GLY A 1 87 ? 5.371 9.317 -25.071 1.00 94.50 87 GLY A C 1
ATOM 710 O O . GLY A 1 87 ? 5.686 9.318 -23.882 1.00 94.50 87 GLY A O 1
ATOM 711 N N . LEU A 1 88 ? 4.400 8.530 -25.540 1.00 92.19 88 LEU A N 1
ATOM 712 C CA . LEU A 1 88 ? 3.649 7.595 -24.685 1.00 92.19 88 LEU A CA 1
ATOM 713 C C . LEU A 1 88 ? 4.524 6.460 -24.127 1.00 92.19 88 LEU A C 1
ATOM 715 O O . LEU A 1 88 ? 4.213 5.894 -23.090 1.00 92.19 88 LEU A O 1
ATOM 719 N N . ASN A 1 89 ? 5.643 6.163 -24.785 1.00 92.81 89 ASN A N 1
ATOM 720 C CA . ASN A 1 89 ? 6.647 5.191 -24.354 1.00 92.81 89 ASN A CA 1
ATOM 721 C C . ASN A 1 89 ? 7.887 5.844 -23.707 1.00 92.81 89 ASN A C 1
ATOM 723 O O . ASN A 1 89 ? 8.896 5.169 -23.517 1.00 92.81 89 ASN A O 1
ATOM 727 N N . GLN A 1 90 ? 7.835 7.142 -23.395 1.00 96.75 90 GLN A N 1
ATOM 728 C CA . GLN A 1 90 ? 8.925 7.918 -22.797 1.00 96.75 90 GLN A CA 1
ATOM 729 C C . GLN A 1 90 ? 8.481 8.534 -21.466 1.00 96.75 90 GLN A C 1
ATOM 731 O O . GLN A 1 90 ? 7.310 8.858 -21.278 1.00 96.75 90 GLN A O 1
ATOM 736 N N . LEU A 1 91 ? 9.433 8.735 -20.551 1.00 97.06 91 LEU A N 1
ATOM 737 C CA . LEU A 1 91 ? 9.194 9.368 -19.250 1.00 97.06 91 LEU A CA 1
ATOM 738 C C . LEU A 1 91 ? 10.134 10.565 -19.042 1.00 97.06 91 LEU A C 1
ATOM 740 O O . LEU A 1 91 ? 11.292 10.564 -19.454 1.00 97.06 91 LEU A O 1
ATOM 744 N N . GLY A 1 92 ? 9.646 11.596 -18.365 1.00 97.00 92 GLY A N 1
ATOM 745 C CA . GLY A 1 92 ? 10.322 12.836 -18.005 1.00 97.00 92 GLY A CA 1
ATOM 746 C C . GLY A 1 92 ? 10.457 13.023 -16.492 1.00 97.00 92 GLY A C 1
ATOM 747 O O . GLY A 1 92 ? 9.644 13.692 -15.862 1.00 97.00 92 GLY A O 1
ATOM 748 N N . LYS A 1 93 ? 11.557 12.530 -15.908 1.00 95.69 93 LYS A N 1
ATOM 749 C CA . LYS A 1 93 ? 11.816 12.541 -14.448 1.00 95.69 93 LYS A CA 1
ATOM 750 C C . LYS A 1 93 ? 10.609 12.014 -13.638 1.00 95.69 93 LYS A C 1
ATOM 752 O O . LYS A 1 93 ? 10.003 12.784 -12.888 1.00 95.69 93 LYS A O 1
ATOM 757 N N . PRO A 1 94 ? 10.238 10.732 -13.791 1.00 95.88 94 PRO A N 1
ATOM 758 C CA . PRO A 1 94 ? 9.180 10.144 -12.977 1.00 95.88 94 PRO A CA 1
ATOM 759 C C . PRO A 1 94 ? 9.572 10.176 -11.491 1.00 95.88 94 PRO A C 1
ATOM 761 O O . PRO A 1 94 ? 10.733 9.934 -11.159 1.00 95.88 94 PRO A O 1
ATOM 764 N N . TRP A 1 95 ? 8.624 10.503 -10.607 1.00 97.00 95 TRP A N 1
ATOM 765 C CA . TRP A 1 95 ? 8.892 10.676 -9.166 1.00 97.00 95 TRP A CA 1
ATOM 766 C C . TRP A 1 95 ? 8.180 9.659 -8.272 1.00 97.00 95 TRP A C 1
ATOM 768 O O . TRP A 1 95 ? 8.669 9.326 -7.196 1.00 97.00 95 TRP A O 1
ATOM 778 N N . GLY A 1 96 ? 7.023 9.163 -8.705 1.00 96.12 96 GLY A N 1
ATOM 779 C CA . GLY A 1 96 ? 6.204 8.238 -7.930 1.00 96.12 96 GLY A CA 1
ATOM 780 C C . GLY A 1 96 ? 5.588 7.162 -8.809 1.00 96.12 96 GLY A C 1
ATOM 781 O O . GLY A 1 96 ? 5.373 7.383 -10.002 1.00 96.12 96 GLY A O 1
ATOM 782 N N . LEU A 1 97 ? 5.311 6.015 -8.193 1.00 96.62 97 LEU A N 1
ATOM 783 C CA . LEU A 1 97 ? 4.624 4.879 -8.793 1.00 96.62 97 LEU A CA 1
ATOM 784 C C . LEU A 1 97 ? 3.635 4.290 -7.782 1.00 96.62 97 LEU A C 1
ATOM 786 O O . LEU A 1 97 ? 3.958 4.180 -6.598 1.00 96.62 97 LEU A O 1
ATOM 790 N N . CYS A 1 98 ? 2.454 3.892 -8.248 1.00 97.38 98 CYS A N 1
ATOM 791 C CA . CYS A 1 98 ? 1.548 3.022 -7.506 1.00 97.38 98 CYS A CA 1
ATOM 792 C C . CYS A 1 98 ? 1.006 1.912 -8.411 1.00 97.38 98 CYS A C 1
ATOM 794 O O . CYS A 1 98 ? 1.016 2.028 -9.634 1.00 97.38 98 CYS A O 1
ATOM 796 N N . ILE A 1 99 ? 0.574 0.820 -7.788 1.00 97.19 99 ILE A N 1
ATOM 797 C CA . ILE A 1 99 ? -0.030 -0.328 -8.462 1.00 97.19 99 ILE A CA 1
ATOM 798 C C . ILE A 1 99 ? -1.461 -0.420 -7.938 1.00 97.19 99 ILE A C 1
ATOM 800 O O . ILE A 1 99 ? -1.653 -0.445 -6.720 1.00 97.19 99 ILE A O 1
ATOM 804 N N . ALA A 1 100 ? -2.441 -0.390 -8.835 1.00 96.56 100 ALA A N 1
ATOM 805 C CA . ALA A 1 100 ? -3.851 -0.536 -8.492 1.00 96.56 100 ALA A CA 1
ATOM 806 C C . ALA A 1 100 ? -4.229 -2.013 -8.280 1.00 96.56 100 ALA A C 1
ATOM 808 O O . ALA A 1 100 ? -3.466 -2.917 -8.618 1.00 96.56 100 ALA A O 1
ATOM 809 N N . ASP A 1 101 ? -5.419 -2.264 -7.725 1.00 97.06 101 ASP A N 1
ATOM 810 C CA . ASP A 1 101 ? -5.903 -3.623 -7.425 1.00 97.06 101 ASP A CA 1
ATOM 811 C C . ASP A 1 101 ? -6.054 -4.504 -8.683 1.00 97.06 101 ASP A C 1
ATOM 813 O O . ASP A 1 101 ? -5.998 -5.730 -8.599 1.00 97.06 101 ASP A O 1
ATOM 817 N N . ASP A 1 102 ? -6.226 -3.888 -9.856 1.00 97.19 102 ASP A N 1
ATOM 818 C CA . ASP A 1 102 ? -6.278 -4.549 -11.166 1.00 97.19 102 ASP A CA 1
ATOM 819 C C . ASP A 1 102 ? -4.889 -4.776 -11.793 1.00 97.19 102 ASP A C 1
ATOM 821 O O . ASP A 1 102 ? -4.791 -5.237 -12.929 1.00 97.19 102 ASP A O 1
ATOM 825 N N . GLN A 1 103 ? -3.821 -4.496 -11.037 1.00 95.31 103 GLN A N 1
ATOM 826 C CA . GLN A 1 103 ? -2.416 -4.578 -11.436 1.00 95.31 103 GLN A CA 1
ATOM 827 C C . GLN A 1 103 ? -1.959 -3.512 -12.450 1.00 95.31 103 GLN A C 1
ATOM 829 O O . GLN A 1 103 ? -0.832 -3.604 -12.944 1.00 95.31 103 GLN A O 1
ATOM 834 N N . THR A 1 104 ? -2.765 -2.478 -12.718 1.00 96.00 104 THR A N 1
ATOM 835 C CA . THR A 1 104 ? -2.351 -1.323 -13.532 1.00 96.00 104 THR A CA 1
ATOM 836 C C . THR A 1 104 ? -1.300 -0.489 -12.794 1.00 96.00 104 THR A C 1
ATOM 838 O O . THR A 1 104 ? -1.410 -0.255 -11.585 1.00 96.00 104 THR A O 1
ATOM 841 N N . ILE A 1 105 ? -0.262 -0.042 -13.510 1.00 95.31 105 ILE A N 1
ATOM 842 C CA . ILE A 1 105 ? 0.849 0.730 -12.942 1.00 95.31 105 ILE A CA 1
ATOM 843 C C . ILE A 1 105 ? 0.666 2.203 -13.280 1.00 95.31 105 ILE A C 1
ATOM 845 O O . ILE A 1 105 ? 0.853 2.608 -14.417 1.00 95.31 105 ILE A O 1
ATOM 849 N N . TYR A 1 106 ? 0.433 3.034 -12.270 1.00 97.12 106 TYR A N 1
ATOM 850 C CA . TYR A 1 106 ? 0.390 4.477 -12.470 1.00 97.12 106 TYR A CA 1
ATOM 851 C C . TYR A 1 106 ? 1.726 5.126 -12.139 1.00 97.12 106 TYR A C 1
ATOM 853 O O . TYR A 1 106 ? 2.308 4.874 -11.081 1.00 97.12 106 TYR A O 1
ATOM 861 N N . ILE A 1 107 ? 2.198 6.008 -13.019 1.00 97.25 107 ILE A N 1
ATOM 862 C CA . ILE A 1 107 ? 3.480 6.706 -12.885 1.00 97.25 107 ILE A CA 1
ATOM 863 C C . ILE A 1 107 ? 3.257 8.216 -12.891 1.00 97.25 107 ILE A C 1
ATOM 865 O O . ILE A 1 107 ? 2.686 8.775 -13.827 1.00 97.25 107 ILE A O 1
ATOM 869 N N . ALA A 1 108 ? 3.779 8.899 -11.871 1.00 98.12 108 ALA A N 1
ATOM 870 C CA . ALA A 1 108 ? 3.821 10.356 -11.811 1.00 98.12 108 ALA A CA 1
ATOM 871 C C . ALA A 1 108 ? 4.992 10.902 -12.646 1.00 98.12 108 ALA A C 1
ATOM 873 O O . ALA A 1 108 ? 6.102 11.117 -12.139 1.00 98.12 108 ALA A O 1
ATOM 874 N N . ASP A 1 109 ? 4.737 11.127 -13.934 1.00 97.69 109 ASP A N 1
ATOM 875 C CA . ASP A 1 109 ? 5.696 11.610 -14.927 1.00 97.69 109 ASP A CA 1
ATOM 876 C C . ASP A 1 109 ? 5.933 13.129 -14.788 1.00 97.69 109 ASP A C 1
ATOM 878 O O . ASP A 1 109 ? 5.357 13.972 -15.484 1.00 97.69 109 ASP A O 1
ATOM 882 N N . SER A 1 110 ? 6.747 13.489 -13.795 1.00 97.75 110 SER A N 1
ATOM 883 C CA . SER A 1 110 ? 6.656 14.792 -13.128 1.00 97.75 110 SER A CA 1
ATOM 884 C C . SER A 1 110 ? 7.112 15.982 -13.974 1.00 97.75 110 SER A C 1
ATOM 886 O O . SER A 1 110 ? 6.518 17.052 -13.872 1.00 97.75 110 SER A O 1
ATOM 888 N N . SER A 1 111 ? 8.127 15.832 -14.834 1.00 97.56 111 SER A N 1
ATOM 889 C CA . SER A 1 111 ? 8.529 16.923 -15.750 1.00 97.56 111 SER A CA 1
ATOM 890 C C . SER A 1 111 ? 7.596 17.079 -16.943 1.00 97.56 111 SER A C 1
ATOM 892 O O . SER A 1 111 ? 7.656 18.100 -17.623 1.00 97.56 111 SER A O 1
ATOM 894 N N . ASN A 1 112 ? 6.770 16.071 -17.212 1.00 97.62 112 ASN A N 1
ATOM 895 C CA . ASN A 1 112 ? 5.771 16.112 -18.270 1.00 97.62 112 ASN A CA 1
ATOM 896 C C . ASN A 1 112 ? 4.389 16.506 -17.729 1.00 97.62 112 ASN A C 1
ATOM 898 O O . ASN A 1 112 ? 3.441 16.583 -18.504 1.00 97.62 112 ASN A O 1
ATOM 902 N N . HIS A 1 113 ? 4.282 16.769 -16.419 1.00 97.19 113 HIS A N 1
ATOM 903 C CA . HIS A 1 113 ? 3.063 17.212 -15.741 1.00 97.19 113 HIS A CA 1
ATOM 904 C C . HIS A 1 113 ? 1.854 16.296 -15.996 1.00 97.19 113 HIS A C 1
ATOM 906 O O . HIS A 1 113 ? 0.731 16.772 -16.150 1.00 97.19 113 HIS A O 1
ATOM 912 N N . ARG A 1 114 ? 2.083 14.978 -16.050 1.00 97.62 114 ARG A N 1
ATOM 913 C CA . ARG A 1 114 ? 1.046 13.977 -16.337 1.00 97.62 114 ARG A CA 1
ATOM 914 C C . ARG A 1 114 ? 1.161 12.753 -15.432 1.00 97.62 114 ARG A C 1
ATOM 916 O O . ARG A 1 114 ? 2.217 12.491 -14.858 1.00 97.62 114 ARG A O 1
ATOM 923 N N . ILE A 1 115 ? 0.071 11.997 -15.356 1.00 96.88 115 ILE A N 1
ATOM 924 C CA . ILE A 1 115 ? 0.049 10.636 -14.818 1.00 96.88 115 ILE A CA 1
ATOM 925 C C . ILE A 1 115 ? -0.067 9.680 -16.007 1.00 96.88 115 ILE A C 1
ATOM 927 O O . ILE A 1 115 ? -0.897 9.909 -16.884 1.00 96.88 115 ILE A O 1
ATOM 931 N N . MET A 1 116 ? 0.789 8.664 -16.048 1.00 94.38 116 MET A N 1
ATOM 932 C CA . MET A 1 116 ? 0.766 7.590 -17.046 1.00 94.38 116 MET A CA 1
ATOM 933 C C . MET A 1 116 ? 0.199 6.319 -16.415 1.00 94.38 116 MET A C 1
ATOM 935 O O . MET A 1 116 ? 0.372 6.145 -15.210 1.00 94.38 116 MET A O 1
ATOM 939 N N . GLU A 1 117 ? -0.438 5.475 -17.222 1.00 91.12 117 GLU A N 1
ATOM 940 C CA . GLU A 1 117 ? -0.921 4.122 -16.885 1.00 91.12 117 GLU A CA 1
ATOM 941 C C . GLU A 1 117 ? -0.108 3.032 -17.602 1.00 91.12 117 GLU A C 1
ATOM 943 O O . GLU A 1 117 ? 0.589 3.385 -18.588 1.00 91.12 117 GLU A O 1
#

Foldseek 3Di:
DDPPPQQFAAPPPRDSQFDDADPVVRHTHHPVVVVVVVVVVVVVVVVVVVVVVVVVVCVVVVPPPDPPDDDDPPDDDPAADPDDDQDLRHAAPWDDWDADPVRDIWICSPVNRDIHD

Mean predicted aligned error: 13.82 Å

Secondary structure (DSSP, 8-state):
-------PPPTTT--S---EEETTTTEEE-HHHHHHHHHHHHHHHHHHHHHHHHHHHHHHHT----TT----------S--SSBSSSTT-BSSEEEEEE-TT--EEEEEGGGTEEE-

pLDDT: mean 87.45, std 11.44, range [39.28, 98.12]

Radius of gyration: 28.74 Å; Cα contacts (8 Å, |Δi|>4): 126; chains: 1; bounding box: 78×30×64 Å

Solvent-accessible surface area (backbone atoms only — not comparable to full-atom values): 7222 Å² total; per-residue (Å²): 134,84,80,77,76,80,53,44,43,11,77,82,80,62,45,66,61,28,78,43,73,42,81,90,80,73,45,37,18,26,77,68,62,41,54,57,50,52,53,51,49,53,54,50,52,55,50,52,52,51,49,55,49,52,55,48,48,51,60,60,69,65,61,76,75,50,97,79,66,69,88,78,90,82,78,78,85,88,73,53,69,95,46,77,42,86,51,96,55,30,41,24,69,64,77,50,75,49,72,48,99,88,69,49,50,37,33,36,22,54,76,66,75,43,76,44,110

Sequence (117 aa):
MTTVNESKQCSICNKPIAKSFCIGCKKYFCRKDFKEHEQQLSIKFDNEIVRSHDELLDRIYKVNLHVNTKWIQNSITVAGNNERGYGLNQLGKPWGLCIADDQTIYIADSSNHRIME